Protein AF-A0A256XIT4-F1 (afdb_monomer_lite)

Structure (mmCIF, N/CA/C/O backbone):
data_AF-A0A256XIT4-F1
#
_entry.id   AF-A0A256XIT4-F1
#
loop_
_atom_site.group_PDB
_atom_site.id
_atom_site.type_symbol
_atom_site.label_atom_id
_atom_site.label_alt_id
_atom_site.label_comp_id
_atom_site.label_asym_id
_atom_site.label_entity_id
_atom_site.label_seq_id
_atom_site.pdbx_PDB_ins_code
_atom_site.Cartn_x
_atom_site.Cartn_y
_atom_site.Cartn_z
_atom_site.occupancy
_atom_site.B_iso_or_equiv
_atom_site.auth_seq_id
_atom_site.auth_comp_id
_atom_site.auth_asym_id
_atom_site.auth_atom_id
_atom_site.pdbx_PDB_model_num
ATOM 1 N N . MET A 1 1 ? -27.013 4.904 -1.531 1.00 36.28 1 MET A N 1
ATOM 2 C CA . MET A 1 1 ? -25.705 5.066 -0.856 1.00 36.28 1 MET A CA 1
ATOM 3 C C . MET A 1 1 ? -25.107 3.672 -0.719 1.00 36.28 1 MET A C 1
ATOM 5 O O . MET A 1 1 ? -25.588 2.905 0.099 1.00 36.28 1 MET A O 1
ATOM 9 N N . PHE A 1 2 ? -24.190 3.282 -1.606 1.00 31.86 2 PHE A N 1
ATOM 10 C CA . PHE A 1 2 ? -23.615 1.933 -1.599 1.00 31.86 2 PHE A CA 1
ATOM 11 C C . PHE A 1 2 ? -22.410 1.912 -0.648 1.00 31.86 2 PHE A C 1
ATOM 13 O O . PHE A 1 2 ? -21.353 2.438 -0.981 1.00 31.86 2 PHE A O 1
ATOM 20 N N . SER A 1 3 ? -22.602 1.360 0.552 1.00 32.78 3 SER A N 1
ATOM 21 C CA . SER A 1 3 ? -21.519 0.976 1.467 1.00 32.78 3 SER A CA 1
ATOM 22 C C . SER A 1 3 ? -20.902 -0.310 0.917 1.00 32.78 3 SER A C 1
ATOM 24 O O . SER A 1 3 ? -21.566 -1.347 0.857 1.00 32.78 3 SER A O 1
ATOM 26 N N . MET A 1 4 ? -19.667 -0.231 0.421 1.00 36.75 4 MET A N 1
ATOM 27 C CA . MET A 1 4 ? -18.914 -1.414 0.013 1.00 36.75 4 MET A CA 1
ATOM 28 C C . MET A 1 4 ? -18.073 -1.850 1.208 1.00 36.75 4 MET A C 1
ATOM 30 O O . MET A 1 4 ? -17.004 -1.295 1.457 1.00 36.75 4 MET A O 1
ATOM 34 N N . LYS A 1 5 ? -18.566 -2.847 1.949 1.00 43.72 5 LYS A N 1
ATOM 35 C CA . LYS A 1 5 ? -17.787 -3.516 2.993 1.00 43.72 5 LYS A CA 1
ATOM 36 C C . LYS A 1 5 ? -16.751 -4.410 2.324 1.00 43.72 5 LYS A C 1
ATOM 38 O O . LYS A 1 5 ? -17.087 -5.490 1.843 1.00 43.72 5 LYS A O 1
ATOM 43 N N . ALA A 1 6 ? -15.503 -3.958 2.276 1.00 42.97 6 ALA A N 1
ATOM 44 C CA . ALA A 1 6 ? -14.396 -4.793 1.838 1.00 42.97 6 ALA A CA 1
ATOM 45 C C . ALA A 1 6 ? -13.746 -5.429 3.072 1.00 42.97 6 ALA A C 1
ATOM 47 O O . ALA A 1 6 ? -13.273 -4.743 3.979 1.00 42.97 6 ALA A O 1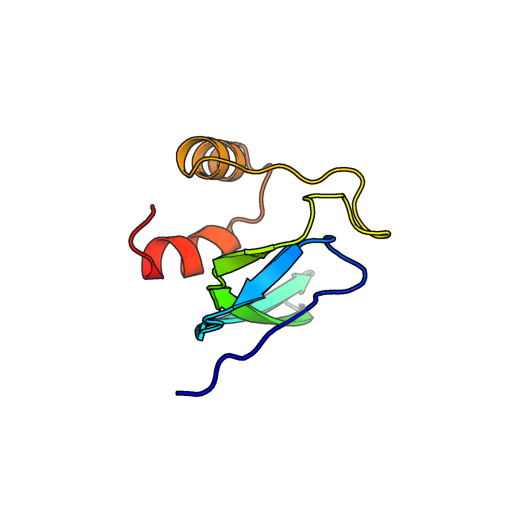
ATOM 48 N N . VAL A 1 7 ? -13.734 -6.758 3.104 1.00 45.78 7 VAL A N 1
ATOM 49 C CA . VAL A 1 7 ? -12.761 -7.511 3.895 1.00 45.78 7 VAL A CA 1
ATOM 50 C C . VAL A 1 7 ? -11.596 -7.750 2.944 1.00 45.78 7 VAL A C 1
ATOM 52 O O . VAL A 1 7 ? -11.830 -8.192 1.820 1.00 45.78 7 VAL A O 1
ATOM 55 N N . VAL A 1 8 ? -10.364 -7.435 3.349 1.00 51.97 8 VAL A N 1
ATOM 56 C CA . VAL A 1 8 ? -9.160 -7.777 2.570 1.00 51.97 8 VAL A CA 1
ATOM 57 C C . VAL A 1 8 ? -8.522 -9.016 3.208 1.00 51.97 8 VAL A C 1
ATOM 59 O O . VAL A 1 8 ? -7.581 -8.885 3.997 1.00 51.97 8 VAL A O 1
ATOM 62 N N . PRO A 1 9 ? -9.062 -10.228 2.959 1.00 38.22 9 PRO A N 1
ATOM 63 C CA . PRO A 1 9 ? -8.497 -11.450 3.508 1.00 38.22 9 PRO A CA 1
ATOM 64 C C . PRO A 1 9 ? -7.076 -11.647 2.969 1.00 38.22 9 PRO A C 1
ATOM 66 O O . PRO A 1 9 ? -6.833 -11.509 1.774 1.00 38.22 9 PRO A O 1
ATOM 69 N N . GLY A 1 10 ? -6.139 -11.945 3.870 1.00 45.69 10 GLY A N 1
ATOM 70 C CA . GLY A 1 10 ? -4.740 -12.226 3.536 1.00 45.69 10 GLY A CA 1
ATOM 71 C C . GLY A 1 10 ? -3.748 -11.105 3.846 1.00 45.69 10 GLY A C 1
ATOM 72 O O . GLY A 1 10 ? -2.581 -11.430 4.002 1.00 45.69 10 GLY A O 1
ATOM 73 N N . VAL A 1 11 ? -4.196 -9.851 4.031 1.00 57.41 11 VAL A N 1
ATOM 74 C CA . VAL A 1 11 ? -3.298 -8.680 4.198 1.00 57.41 11 VAL A CA 1
ATOM 75 C C . VAL A 1 11 ? -3.464 -7.985 5.558 1.00 57.41 11 VAL A C 1
ATOM 77 O O . VAL A 1 11 ? -2.480 -7.650 6.212 1.00 57.41 11 VAL A O 1
ATOM 80 N N . SER A 1 12 ? -4.704 -7.780 6.025 1.00 59.19 12 SER A N 1
ATOM 81 C CA . SER A 1 12 ? -4.983 -7.337 7.401 1.00 59.19 12 SER A CA 1
ATOM 82 C C . SER A 1 12 ? -6.398 -7.717 7.844 1.00 59.19 12 SER A C 1
ATOM 84 O O . SER A 1 12 ? -7.315 -7.759 7.029 1.00 59.19 12 SER A O 1
ATOM 86 N N . ALA A 1 13 ? -6.614 -7.974 9.137 1.00 75.19 13 ALA A N 1
ATOM 87 C CA . ALA A 1 13 ? -7.932 -8.349 9.672 1.00 75.19 13 ALA A CA 1
ATOM 88 C C . ALA A 1 13 ? -8.860 -7.140 9.957 1.00 75.19 13 ALA A C 1
ATOM 90 O O . ALA A 1 13 ? -9.700 -7.190 10.860 1.00 75.19 13 ALA A O 1
ATOM 91 N N . ILE A 1 14 ? -8.706 -6.048 9.197 1.00 85.50 14 ILE A N 1
ATOM 92 C CA . ILE A 1 14 ? -9.529 -4.835 9.294 1.00 85.50 14 ILE A CA 1
ATOM 93 C C . ILE A 1 14 ? -10.686 -4.915 8.298 1.00 85.50 14 ILE A C 1
ATOM 95 O O . ILE A 1 14 ? -10.507 -5.271 7.134 1.00 85.50 14 ILE A O 1
ATOM 99 N N . ILE A 1 15 ? -11.875 -4.533 8.760 1.00 85.25 15 ILE A N 1
ATOM 100 C CA . ILE A 1 15 ? -13.055 -4.333 7.919 1.00 85.25 15 ILE A CA 1
ATOM 101 C C . ILE A 1 15 ? -13.109 -2.854 7.551 1.00 85.25 15 ILE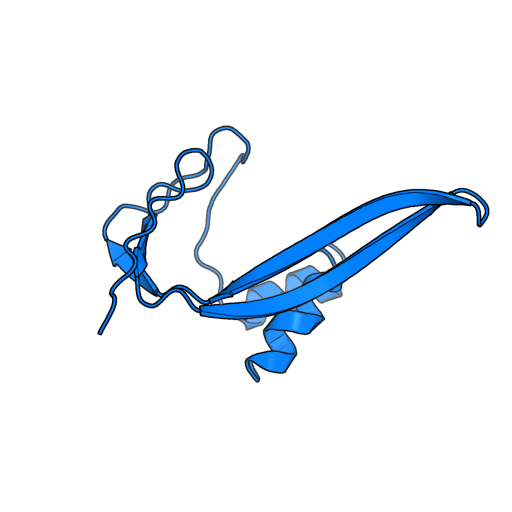 A C 1
ATOM 103 O O . ILE A 1 15 ? -13.045 -2.000 8.441 1.00 85.25 15 ILE A O 1
ATOM 107 N N . VAL A 1 16 ? -13.242 -2.547 6.261 1.00 87.56 16 VAL A N 1
ATOM 108 C CA . VAL A 1 16 ? -13.288 -1.162 5.775 1.00 87.56 16 VAL A CA 1
ATOM 109 C C . VAL A 1 16 ? -14.594 -0.836 5.051 1.00 87.56 16 VAL A C 1
ATOM 111 O O . VAL A 1 16 ? -15.243 -1.719 4.492 1.00 87.56 16 VAL A O 1
ATOM 114 N N . ASP A 1 17 ? -14.955 0.444 5.050 1.00 87.75 17 ASP A N 1
ATOM 115 C CA . ASP A 1 17 ? -16.085 1.020 4.313 1.00 87.75 17 ASP A CA 1
ATOM 116 C C . ASP A 1 17 ? -15.676 2.349 3.643 1.00 87.75 17 ASP A C 1
ATOM 118 O O . ASP A 1 17 ? -14.532 2.802 3.766 1.00 87.75 17 ASP A O 1
ATOM 122 N N . ASN A 1 18 ? -16.607 2.974 2.916 1.00 85.44 18 ASN A N 1
ATOM 123 C CA . ASN A 1 18 ? -16.432 4.216 2.164 1.00 85.44 18 ASN A CA 1
ATOM 124 C C . ASN A 1 18 ? -15.196 4.155 1.249 1.00 85.44 18 ASN A C 1
ATOM 126 O O . ASN A 1 18 ? -14.371 5.071 1.186 1.00 85.44 18 ASN A O 1
ATOM 130 N N . VAL A 1 19 ? -15.060 3.010 0.575 1.00 90.62 19 VAL A N 1
ATOM 131 C CA . VAL A 1 19 ? -13.953 2.710 -0.327 1.00 90.62 19 VAL A CA 1
ATOM 132 C C . VAL A 1 19 ? -14.092 3.562 -1.586 1.00 90.62 19 VAL A C 1
ATOM 134 O O . VAL A 1 19 ? -15.049 3.412 -2.345 1.00 90.62 19 VAL A O 1
ATOM 137 N N . ARG A 1 20 ? -13.116 4.433 -1.849 1.00 92.88 20 ARG A N 1
ATOM 138 C CA . ARG A 1 20 ? -13.069 5.256 -3.066 1.00 92.88 20 ARG A CA 1
ATOM 139 C C . ARG A 1 20 ? -11.723 5.151 -3.763 1.00 92.88 20 ARG A C 1
ATOM 141 O O . ARG A 1 20 ? -10.675 5.231 -3.129 1.00 92.88 20 ARG A O 1
ATOM 148 N N . LYS A 1 21 ? -11.739 5.025 -5.089 1.00 94.50 21 LYS A N 1
ATOM 149 C CA . LYS A 1 21 ? -10.518 5.066 -5.903 1.00 94.50 21 LYS A CA 1
ATOM 150 C C . LYS A 1 21 ? -9.890 6.460 -5.817 1.00 94.50 21 LYS A C 1
ATOM 152 O O . LYS A 1 21 ? -10.566 7.452 -6.080 1.00 94.50 21 LYS A O 1
ATOM 157 N N . ILE A 1 22 ? -8.604 6.528 -5.486 1.00 95.06 22 ILE A N 1
ATOM 158 C CA . ILE A 1 22 ? -7.836 7.779 -5.419 1.00 95.06 22 ILE A CA 1
ATOM 159 C C . ILE A 1 22 ? -7.052 7.977 -6.714 1.00 95.06 22 ILE A C 1
ATOM 161 O O . ILE A 1 22 ? -7.171 9.013 -7.369 1.00 95.06 22 ILE A O 1
ATOM 165 N N . GLU A 1 23 ? -6.227 6.995 -7.079 1.00 95.00 23 GLU A N 1
ATOM 166 C CA . GLU A 1 23 ? -5.242 7.152 -8.147 1.00 95.00 23 GLU A CA 1
ATOM 167 C C . GLU A 1 23 ? -4.938 5.833 -8.851 1.00 95.00 23 GLU A C 1
ATOM 169 O O . GLU A 1 23 ? -4.845 4.791 -8.196 1.00 95.00 23 GLU A O 1
ATOM 174 N N . LYS A 1 24 ? -4.745 5.898 -10.172 1.00 96.50 24 LYS A N 1
ATOM 175 C CA . LYS A 1 24 ? -4.192 4.804 -10.973 1.00 96.50 24 LYS A CA 1
ATOM 176 C C . LYS A 1 24 ? -2.788 5.199 -11.409 1.00 96.50 24 LYS A C 1
ATOM 178 O O . LYS A 1 24 ? -2.608 6.228 -12.049 1.00 96.50 24 LYS A O 1
ATOM 183 N N . ILE A 1 25 ? -1.817 4.359 -11.097 1.00 95.81 25 ILE A N 1
ATOM 184 C CA . ILE A 1 25 ? -0.411 4.599 -11.388 1.00 95.81 25 ILE A CA 1
ATOM 185 C C . ILE A 1 25 ? 0.072 3.500 -12.319 1.00 95.81 25 ILE A C 1
ATOM 187 O O . ILE A 1 25 ? -0.107 2.318 -12.033 1.00 95.81 25 ILE A O 1
ATOM 191 N N . ASP A 1 26 ? 0.682 3.917 -13.419 1.00 96.12 26 ASP A N 1
ATOM 192 C CA . ASP A 1 26 ? 1.423 3.036 -14.304 1.00 96.12 26 ASP A CA 1
ATOM 193 C C . ASP A 1 26 ? 2.892 3.017 -13.853 1.00 96.12 26 ASP A C 1
ATOM 195 O O . ASP A 1 26 ? 3.561 4.055 -13.855 1.00 96.12 26 ASP A O 1
ATOM 199 N N . LEU A 1 27 ? 3.362 1.864 -13.372 1.00 94.25 27 LEU A N 1
ATOM 200 C CA . LEU A 1 27 ? 4.733 1.664 -12.918 1.00 94.25 27 LEU A CA 1
ATOM 201 C C . LEU A 1 27 ? 5.433 0.670 -13.842 1.00 94.25 27 LEU A C 1
ATOM 203 O O . LEU A 1 27 ? 5.222 -0.540 -13.753 1.00 94.25 27 LEU A O 1
ATOM 207 N N . ILE A 1 28 ? 6.326 1.194 -14.675 1.00 95.00 28 ILE A N 1
ATOM 208 C CA . ILE A 1 28 ? 7.181 0.392 -15.547 1.00 95.00 28 ILE A CA 1
ATOM 209 C C . ILE A 1 28 ? 8.575 0.319 -14.929 1.00 95.00 28 ILE A C 1
ATOM 211 O O . ILE A 1 28 ? 9.227 1.343 -14.711 1.00 95.00 28 ILE A O 1
ATOM 215 N N . ILE A 1 29 ? 9.031 -0.898 -14.641 1.00 94.06 29 ILE A N 1
ATOM 216 C CA . ILE A 1 29 ? 10.392 -1.166 -14.176 1.00 94.06 29 ILE A CA 1
ATOM 217 C C . ILE A 1 29 ? 11.224 -1.574 -15.384 1.00 94.06 29 ILE A C 1
ATOM 219 O O . ILE A 1 29 ? 10.859 -2.494 -16.117 1.00 94.06 29 ILE A O 1
ATOM 223 N N . TYR A 1 30 ? 12.353 -0.897 -15.570 1.00 95.69 30 TYR A N 1
ATOM 224 C CA . TYR A 1 30 ? 13.277 -1.142 -16.670 1.00 95.69 30 TYR A CA 1
ATOM 225 C C . TYR A 1 30 ? 14.552 -1.830 -16.176 1.00 95.69 30 TYR A C 1
ATOM 227 O O . TYR A 1 30 ? 15.059 -1.508 -15.102 1.00 95.69 30 TYR A O 1
ATOM 235 N N . ASN A 1 31 ? 15.110 -2.711 -17.003 1.00 96.38 31 ASN A N 1
ATOM 236 C CA . ASN A 1 31 ? 16.469 -3.232 -16.895 1.00 96.38 31 ASN A CA 1
ATOM 237 C C . ASN A 1 31 ? 17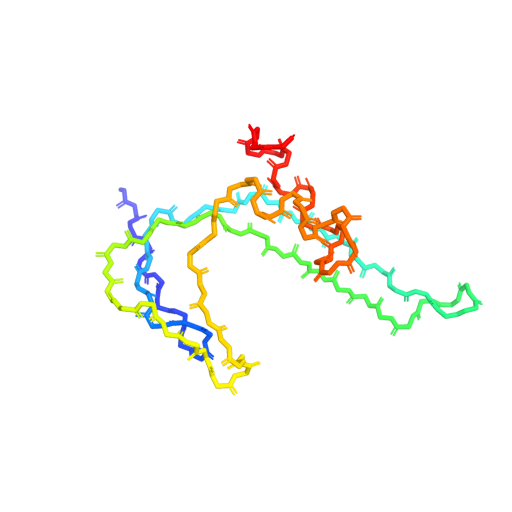.214 -2.883 -18.189 1.00 96.38 31 ASN A C 1
ATOM 239 O O . ASN A 1 31 ? 16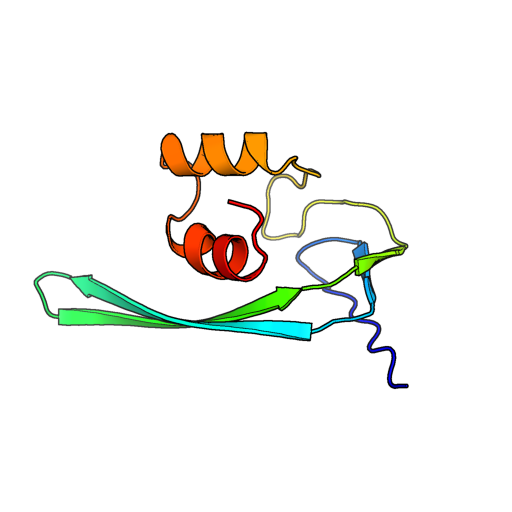.754 -3.235 -19.271 1.00 96.38 31 ASN A O 1
ATOM 243 N N . ASN A 1 32 ? 18.327 -2.148 -18.111 1.00 95.69 32 ASN A N 1
ATOM 244 C CA . ASN A 1 32 ? 19.092 -1.705 -19.288 1.00 95.69 32 ASN A CA 1
ATOM 245 C C . ASN A 1 32 ? 18.225 -1.071 -20.399 1.00 95.69 32 ASN A C 1
ATOM 247 O O . ASN A 1 32 ? 18.375 -1.384 -21.577 1.00 95.69 32 ASN A O 1
ATOM 251 N N . LYS A 1 33 ? 17.305 -0.170 -20.017 1.00 93.81 33 LYS A N 1
ATOM 252 C CA . LYS A 1 33 ? 16.315 0.497 -20.896 1.00 93.81 33 LYS A CA 1
ATOM 253 C C . LYS A 1 33 ? 15.251 -0.421 -21.520 1.00 93.81 33 LYS A C 1
ATOM 255 O O . LYS A 1 33 ? 14.394 0.080 -22.240 1.00 93.81 33 LYS A O 1
ATOM 260 N N . GLN A 1 34 ? 15.244 -1.716 -21.216 1.00 96.12 34 GLN A N 1
ATOM 261 C CA . GLN A 1 34 ? 14.174 -2.631 -21.613 1.00 96.12 34 GLN A CA 1
ATOM 262 C C . GLN A 1 34 ? 13.148 -2.758 -20.479 1.00 96.12 34 GLN A C 1
ATOM 264 O O . GLN A 1 34 ? 13.551 -2.964 -19.332 1.00 96.12 34 GLN A O 1
ATOM 269 N N . PRO A 1 35 ? 11.840 -2.609 -20.745 1.00 95.69 35 PRO A N 1
ATOM 270 C CA . PRO A 1 35 ? 10.821 -2.812 -19.722 1.00 95.69 35 PRO A CA 1
ATOM 271 C C . PRO A 1 35 ? 10.791 -4.293 -19.331 1.00 95.69 35 PRO A C 1
ATOM 273 O O . PRO A 1 35 ? 10.606 -5.158 -20.181 1.00 95.69 35 PRO A O 1
ATOM 276 N N . VAL A 1 36 ? 10.990 -4.584 -18.046 1.00 97.50 36 VAL A N 1
ATOM 277 C CA . VAL A 1 36 ? 10.950 -5.956 -17.506 1.00 97.50 36 VAL A CA 1
ATOM 278 C C . VAL A 1 36 ? 9.665 -6.236 -16.745 1.00 97.50 36 VAL A C 1
ATOM 280 O O . VAL A 1 36 ? 9.182 -7.363 -16.755 1.00 97.50 36 VAL A O 1
ATOM 283 N N . TYR A 1 37 ? 9.082 -5.209 -16.126 1.00 96.38 37 TYR A N 1
ATOM 284 C CA . TYR A 1 37 ? 7.797 -5.320 -15.451 1.00 96.38 37 TYR A CA 1
ATOM 285 C C . TYR A 1 37 ? 6.932 -4.107 -15.743 1.00 96.38 37 TYR A C 1
ATOM 287 O O . TYR A 1 37 ? 7.417 -2.975 -15.768 1.00 96.38 37 TYR A O 1
ATOM 295 N N . HIS A 1 38 ? 5.639 -4.358 -15.900 1.00 95.31 38 HIS A N 1
ATOM 296 C CA . HIS A 1 38 ? 4.614 -3.338 -16.041 1.00 95.31 38 HIS A CA 1
ATOM 297 C C . HIS A 1 38 ? 3.524 -3.606 -15.011 1.00 95.31 38 HIS A C 1
ATOM 299 O O . HIS A 1 38 ? 2.812 -4.606 -15.088 1.00 95.31 38 HIS A O 1
ATOM 305 N N . PHE A 1 39 ? 3.426 -2.728 -14.019 1.00 95.25 39 PHE A N 1
ATOM 306 C CA . PHE A 1 39 ? 2.424 -2.811 -12.968 1.00 95.25 39 PHE A CA 1
ATOM 307 C C . PHE A 1 39 ? 1.412 -1.686 -13.121 1.00 95.25 39 PHE A C 1
ATOM 309 O O . PHE A 1 39 ? 1.774 -0.518 -13.262 1.00 95.25 39 PHE A O 1
ATOM 316 N N . ILE A 1 40 ? 0.134 -2.030 -12.987 1.00 95.75 40 ILE A N 1
ATOM 317 C CA . ILE A 1 40 ? -0.929 -1.053 -12.777 1.00 95.75 40 ILE A CA 1
ATOM 318 C C . ILE A 1 40 ? -1.294 -1.072 -11.298 1.00 95.75 40 ILE A C 1
ATOM 320 O O . ILE A 1 40 ? -1.888 -2.027 -10.802 1.00 95.75 40 ILE A O 1
ATOM 324 N N . ILE A 1 41 ? -0.941 -0.003 -10.590 1.00 94.06 41 ILE A N 1
ATOM 325 C CA . ILE A 1 41 ? -1.222 0.150 -9.162 1.00 94.06 41 ILE A CA 1
ATOM 326 C C . ILE A 1 41 ? -2.455 1.035 -9.008 1.00 94.06 41 ILE A C 1
ATOM 328 O O . ILE A 1 41 ? -2.452 2.204 -9.400 1.00 94.06 41 ILE A O 1
ATOM 332 N N . ILE A 1 42 ? -3.516 0.489 -8.416 1.00 94.81 42 ILE A N 1
ATOM 333 C CA . ILE A 1 42 ? -4.749 1.228 -8.131 1.00 94.81 42 ILE A CA 1
ATOM 334 C C . ILE A 1 42 ? -4.842 1.463 -6.628 1.00 94.81 42 ILE A C 1
ATOM 336 O O . ILE A 1 42 ? -4.909 0.523 -5.843 1.00 94.81 42 ILE A O 1
ATOM 340 N N . ASN A 1 43 ? -4.866 2.732 -6.233 1.00 93.19 43 ASN A N 1
ATOM 341 C CA . ASN A 1 43 ? -4.956 3.142 -4.838 1.00 93.19 43 ASN A CA 1
ATOM 342 C C . ASN A 1 43 ? -6.410 3.422 -4.462 1.00 93.19 43 ASN A C 1
ATOM 344 O O . ASN A 1 43 ? -7.101 4.171 -5.162 1.00 93.19 43 ASN A O 1
ATOM 348 N N . TYR A 1 44 ? -6.839 2.894 -3.319 1.00 92.81 44 TYR A N 1
ATOM 349 C CA . TYR A 1 44 ? -8.150 3.152 -2.732 1.00 92.81 44 TYR A CA 1
ATOM 350 C C . TYR A 1 44 ? -7.991 3.811 -1.361 1.00 92.81 44 TYR A C 1
ATOM 352 O O . TYR A 1 44 ? -7.152 3.395 -0.566 1.00 92.81 44 TYR A O 1
ATOM 360 N N . LEU A 1 45 ? -8.802 4.834 -1.080 1.00 92.38 45 LEU A N 1
ATOM 361 C CA . LEU A 1 45 ? -9.018 5.318 0.280 1.00 92.38 45 LEU A CA 1
ATOM 362 C C . LEU A 1 45 ? -10.138 4.487 0.876 1.00 92.38 45 LEU A C 1
ATOM 364 O O . LEU A 1 45 ? -11.185 4.364 0.246 1.00 92.38 45 LEU A O 1
ATOM 368 N N . ALA A 1 46 ? -9.940 3.976 2.080 1.00 90.75 46 ALA A N 1
ATOM 369 C CA . ALA A 1 46 ? -10.965 3.260 2.813 1.00 90.75 46 ALA A CA 1
ATOM 370 C C . ALA A 1 46 ? -10.899 3.644 4.291 1.00 90.75 46 ALA A C 1
ATOM 372 O O . ALA A 1 46 ? -9.839 4.030 4.790 1.00 90.75 46 ALA A O 1
ATOM 373 N N . TYR A 1 47 ? -12.031 3.547 4.978 1.00 88.88 47 TYR A N 1
ATOM 374 C CA . TYR A 1 47 ? -12.157 3.907 6.384 1.00 88.88 47 TYR A CA 1
ATOM 375 C C . TYR A 1 47 ? -12.373 2.641 7.213 1.00 88.88 47 TYR A C 1
ATOM 377 O O . TYR A 1 47 ? -13.274 1.866 6.887 1.00 88.88 47 TYR A O 1
ATOM 385 N N . PRO A 1 48 ? -11.573 2.398 8.264 1.00 90.19 48 PRO A N 1
ATOM 386 C CA . PRO A 1 48 ? -11.761 1.233 9.117 1.00 90.19 48 PRO A CA 1
ATOM 387 C C . PRO A 1 48 ? -13.072 1.362 9.900 1.00 90.19 48 PRO A C 1
ATOM 389 O O . PRO A 1 48 ? -13.310 2.373 10.556 1.00 90.19 48 PRO A O 1
ATOM 392 N N . VAL A 1 49 ? -13.910 0.328 9.847 1.00 92.12 49 VAL A N 1
ATOM 393 C CA . VAL A 1 49 ? -15.202 0.267 10.559 1.00 92.12 49 VAL A CA 1
ATOM 394 C C . VAL A 1 49 ? -15.296 -0.912 11.528 1.00 92.12 49 VAL A C 1
ATOM 396 O O . VAL A 1 49 ? -16.295 -1.071 12.223 1.00 92.12 49 VAL A O 1
ATOM 399 N N . GLY A 1 50 ? -14.263 -1.752 11.589 1.00 88.25 50 GLY A N 1
ATOM 400 C CA . GLY A 1 50 ? -14.202 -2.871 12.519 1.00 88.25 50 GLY A CA 1
ATOM 401 C C . GLY A 1 50 ? -13.000 -3.778 12.282 1.00 88.25 50 GLY A C 1
ATOM 402 O O . GLY A 1 50 ? -12.109 -3.476 11.487 1.00 88.25 50 GLY A O 1
ATOM 403 N N . GLY A 1 51 ? -13.001 -4.919 12.969 1.00 87.69 51 GLY A N 1
ATOM 404 C CA . GLY A 1 51 ? -11.885 -5.862 12.960 1.00 87.69 51 GLY A CA 1
ATOM 405 C C . GLY A 1 51 ? -10.757 -5.462 13.915 1.00 87.69 51 GLY A C 1
ATOM 406 O O . GLY A 1 51 ? -10.897 -4.549 14.729 1.00 87.69 51 GLY A O 1
ATOM 407 N N . LYS A 1 52 ? -9.634 -6.178 13.840 1.00 84.94 52 LYS A N 1
ATOM 408 C CA . LYS A 1 52 ? -8.419 -5.892 14.620 1.00 84.94 52 LYS A CA 1
ATOM 409 C C . LYS A 1 52 ? -7.235 -5.851 13.665 1.00 84.94 52 LYS A C 1
ATOM 411 O O . LYS A 1 52 ? -7.092 -6.743 12.836 1.00 84.94 52 LYS A O 1
ATOM 416 N N . LEU A 1 53 ? -6.387 -4.829 13.779 1.00 85.44 53 LEU A N 1
ATOM 417 C CA . LEU A 1 53 ? -5.161 -4.761 12.988 1.00 85.44 53 LEU A CA 1
ATOM 418 C C . LEU A 1 53 ? -4.284 -5.978 13.317 1.00 85.44 53 LEU A C 1
ATOM 420 O O . LEU A 1 53 ? -3.967 -6.226 14.479 1.00 85.44 53 LEU A O 1
ATOM 424 N N . LYS A 1 54 ? -3.933 -6.740 12.287 1.00 86.00 54 LYS A N 1
ATOM 425 C CA . LYS A 1 54 ? -3.054 -7.907 12.354 1.00 86.00 54 LYS A CA 1
ATOM 426 C C . LYS A 1 54 ? -2.346 -8.029 11.012 1.00 86.00 54 LYS A C 1
ATOM 428 O O . LYS A 1 54 ? -2.977 -7.757 9.992 1.00 86.00 54 LYS A O 1
ATOM 433 N N . ALA A 1 55 ? -1.083 -8.440 11.031 1.00 84.75 55 ALA A N 1
ATOM 434 C CA . ALA A 1 55 ? -0.344 -8.761 9.820 1.00 84.75 55 ALA A CA 1
ATOM 435 C C . ALA A 1 55 ? -1.024 -9.883 9.021 1.00 84.75 55 ALA A C 1
ATOM 437 O O . ALA A 1 55 ? -1.588 -10.824 9.595 1.00 84.75 55 ALA A O 1
ATOM 438 N N . GLY A 1 56 ? -0.988 -9.737 7.700 1.00 82.06 56 GLY A N 1
ATOM 439 C CA . GLY A 1 56 ? -1.380 -10.753 6.734 1.00 82.06 56 GLY A CA 1
ATOM 440 C C . GLY A 1 56 ? -0.419 -11.938 6.705 1.00 82.06 56 GLY A C 1
ATOM 441 O O . GLY A 1 56 ? 0.602 -11.944 7.385 1.00 82.06 56 GLY A O 1
ATOM 442 N N . SER A 1 57 ? -0.729 -12.955 5.904 1.00 82.31 57 SER A N 1
ATOM 443 C CA . SER A 1 57 ? 0.178 -14.100 5.712 1.00 82.31 57 SER A CA 1
ATOM 444 C C . SER A 1 57 ? 1.425 -13.743 4.899 1.00 82.31 57 SER A C 1
ATOM 446 O O . SER A 1 57 ? 2.410 -14.473 4.928 1.00 82.31 57 SER A O 1
ATOM 448 N N . ASP A 1 58 ? 1.367 -12.641 4.157 1.00 82.62 58 ASP A N 1
ATOM 449 C CA . ASP A 1 58 ? 2.416 -12.100 3.294 1.00 82.62 58 ASP A CA 1
ATOM 450 C C . ASP A 1 58 ? 3.209 -10.952 3.947 1.00 82.62 58 ASP A C 1
ATOM 452 O O . ASP A 1 58 ? 4.106 -10.384 3.324 1.00 82.62 58 ASP A O 1
ATOM 456 N N . ALA A 1 59 ? 2.899 -10.614 5.203 1.00 84.81 59 ALA A N 1
ATOM 457 C CA . ALA A 1 59 ? 3.517 -9.519 5.938 1.00 84.81 59 ALA A CA 1
ATOM 458 C C . ALA A 1 59 ? 4.023 -9.989 7.308 1.00 84.81 59 ALA A C 1
ATOM 460 O O . ALA A 1 59 ? 3.364 -10.754 8.007 1.00 84.81 59 ALA A O 1
ATOM 461 N N . SER A 1 60 ? 5.190 -9.495 7.721 1.00 88.25 60 SER A N 1
ATOM 462 C CA . SER A 1 60 ? 5.757 -9.799 9.041 1.00 88.25 60 SER A CA 1
ATOM 463 C C . SER A 1 60 ? 5.131 -8.982 10.175 1.00 88.25 60 SER A C 1
ATOM 465 O O . SER A 1 60 ? 5.134 -9.434 11.317 1.00 88.25 60 SER A O 1
ATOM 467 N N . ASP A 1 61 ? 4.603 -7.791 9.878 1.00 87.06 61 ASP A N 1
ATOM 468 C CA . ASP A 1 61 ? 4.006 -6.881 10.858 1.00 87.06 61 ASP A CA 1
ATOM 469 C C . ASP A 1 61 ? 2.934 -5.983 10.211 1.00 87.06 61 ASP A C 1
ATOM 471 O O . ASP A 1 61 ? 2.892 -5.818 8.989 1.00 87.06 61 ASP A O 1
ATOM 475 N N . ALA A 1 62 ? 2.060 -5.396 11.031 1.00 86.25 62 ALA A N 1
ATOM 476 C CA . ALA A 1 62 ? 1.092 -4.389 10.616 1.00 86.25 62 ALA A CA 1
ATOM 477 C C . ALA A 1 62 ? 0.872 -3.349 11.722 1.00 86.25 62 ALA A C 1
ATOM 479 O O . ALA A 1 62 ? 0.451 -3.674 12.832 1.00 86.25 62 ALA A O 1
ATOM 480 N N . LYS A 1 63 ? 1.089 -2.070 11.389 1.00 88.38 63 LYS A N 1
ATOM 481 C CA . LYS A 1 63 ? 1.029 -0.950 12.336 1.00 88.38 63 LYS A CA 1
ATOM 482 C C . LYS A 1 63 ? 0.214 0.219 11.779 1.00 88.38 63 LYS A C 1
ATOM 484 O O . LYS A 1 63 ? 0.334 0.569 10.607 1.00 88.38 63 LYS A O 1
ATOM 489 N N . TRP A 1 64 ? -0.560 0.876 12.642 1.00 89.06 64 TRP A N 1
ATOM 490 C CA . TRP A 1 64 ? -1.074 2.217 12.361 1.00 89.06 64 TRP A CA 1
ATOM 491 C C . TRP A 1 64 ? 0.070 3.229 12.420 1.00 89.06 64 TRP A C 1
ATOM 493 O O . TRP A 1 64 ? 0.782 3.307 13.421 1.00 89.06 64 TRP A O 1
ATOM 503 N N . MET A 1 65 ? 0.242 4.007 11.357 1.00 90.50 65 MET A N 1
ATOM 504 C CA . MET A 1 65 ? 1.311 4.998 11.257 1.00 90.50 65 MET A CA 1
ATOM 505 C C . MET A 1 65 ? 0.734 6.391 11.048 1.00 90.50 65 MET A C 1
ATOM 507 O O . MET A 1 65 ? -0.214 6.589 10.286 1.00 90.50 65 MET A O 1
ATOM 511 N N . SER A 1 66 ? 1.341 7.369 11.704 1.00 93.44 66 SER A N 1
ATOM 512 C CA . SER A 1 66 ? 1.110 8.779 11.429 1.00 93.44 66 SER A CA 1
ATOM 513 C C . SER A 1 66 ? 1.693 9.176 10.069 1.00 93.44 66 SER A C 1
ATOM 515 O O . SER A 1 66 ? 2.654 8.588 9.567 1.00 93.44 66 SER A O 1
ATOM 517 N N . ILE A 1 67 ? 1.162 10.254 9.490 1.00 92.56 67 ILE A N 1
ATOM 518 C CA . ILE A 1 67 ? 1.680 10.814 8.233 1.00 92.56 67 ILE A CA 1
ATOM 519 C C . ILE A 1 67 ? 3.157 11.216 8.354 1.00 92.56 67 ILE A C 1
ATOM 521 O O . ILE A 1 67 ? 3.913 11.064 7.396 1.00 92.56 67 ILE A O 1
ATOM 525 N N . LYS A 1 68 ? 3.590 11.688 9.530 1.00 93.44 68 LYS A N 1
ATOM 526 C CA . LYS A 1 68 ? 4.995 12.021 9.795 1.00 93.44 68 LYS A CA 1
ATOM 527 C C . LYS A 1 68 ? 5.892 10.784 9.699 1.00 93.44 68 LYS A C 1
ATOM 529 O O . LYS A 1 68 ? 6.870 10.823 8.961 1.00 93.44 68 LYS A O 1
ATOM 534 N N . GLU A 1 69 ? 5.529 9.684 10.364 1.00 92.94 69 GLU A N 1
ATOM 535 C CA . GLU A 1 69 ? 6.296 8.430 10.283 1.00 92.94 69 GLU A CA 1
ATOM 536 C C . GLU A 1 69 ? 6.391 7.923 8.834 1.00 92.94 69 GLU A C 1
ATOM 538 O O . GLU A 1 69 ? 7.458 7.497 8.394 1.00 92.94 69 GLU A O 1
ATOM 543 N N . ILE A 1 70 ? 5.305 8.027 8.058 1.00 91.88 70 ILE A N 1
ATOM 544 C CA . ILE A 1 70 ? 5.303 7.648 6.636 1.00 91.88 70 ILE A CA 1
ATOM 545 C C . ILE A 1 70 ? 6.262 8.536 5.824 1.00 91.88 70 ILE A C 1
ATOM 547 O O . ILE A 1 70 ? 7.052 8.016 5.033 1.00 91.88 70 ILE A O 1
ATOM 551 N N . LYS A 1 71 ? 6.234 9.865 6.018 1.00 92.38 71 LYS A N 1
ATOM 552 C CA . LYS A 1 71 ? 7.177 10.793 5.360 1.00 92.38 71 LYS A CA 1
ATOM 553 C C . LYS A 1 71 ? 8.626 10.420 5.678 1.00 92.38 71 LYS A C 1
ATOM 555 O O . LYS A 1 71 ? 9.452 10.373 4.765 1.00 92.38 71 LYS A O 1
ATOM 560 N N . ASP A 1 72 ? 8.915 10.111 6.938 1.00 95.12 72 ASP A N 1
ATOM 561 C CA . ASP A 1 72 ? 10.257 9.741 7.389 1.00 95.12 72 ASP A CA 1
ATOM 562 C C . ASP A 1 72 ? 10.744 8.447 6.723 1.00 95.12 72 ASP A C 1
ATOM 564 O O . ASP A 1 72 ? 11.882 8.397 6.250 1.00 95.12 72 ASP A O 1
ATOM 568 N N . LEU A 1 73 ? 9.885 7.427 6.601 1.00 93.56 73 LEU A N 1
ATOM 569 C CA . LEU A 1 73 ? 10.224 6.190 5.888 1.00 93.56 73 LEU A CA 1
ATOM 570 C C . LEU A 1 73 ? 10.525 6.435 4.407 1.00 93.56 73 LEU A C 1
ATOM 572 O O . LEU A 1 73 ? 11.503 5.904 3.879 1.00 93.56 73 LEU A O 1
ATOM 576 N N . ILE A 1 74 ? 9.718 7.258 3.733 1.00 93.06 74 ILE A N 1
ATOM 577 C CA . ILE A 1 74 ? 9.944 7.583 2.320 1.00 93.06 74 ILE A CA 1
ATOM 578 C C . ILE A 1 74 ? 11.267 8.346 2.148 1.00 93.06 74 ILE A C 1
ATOM 580 O O . ILE A 1 74 ? 12.025 8.059 1.220 1.00 93.06 74 ILE A O 1
ATOM 584 N N . ASN A 1 75 ? 11.565 9.301 3.033 1.00 93.25 75 ASN A N 1
ATOM 585 C CA . ASN A 1 75 ? 12.802 10.087 2.986 1.00 93.25 75 ASN A CA 1
ATOM 586 C C . ASN A 1 75 ? 14.046 9.224 3.239 1.00 93.25 75 ASN A C 1
ATOM 588 O O . ASN A 1 75 ? 15.068 9.417 2.584 1.00 93.25 75 ASN A O 1
ATOM 592 N N . LYS A 1 7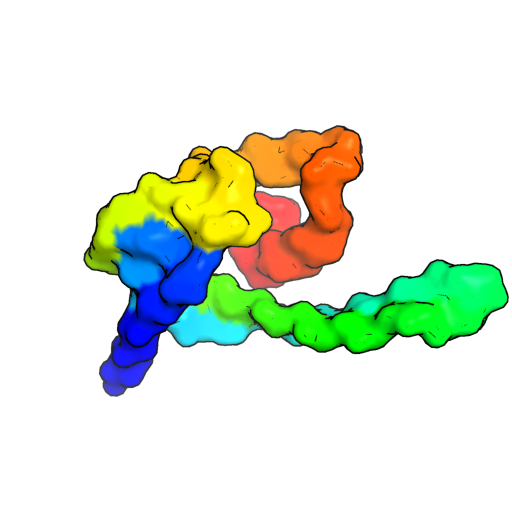6 ? 13.936 8.227 4.123 1.00 95.88 76 LYS A N 1
ATOM 593 C CA . LYS A 1 76 ? 14.981 7.224 4.380 1.00 95.88 76 LYS A CA 1
ATOM 594 C C . LYS A 1 76 ? 15.077 6.142 3.292 1.00 95.88 76 LYS A C 1
ATOM 596 O O . LYS A 1 76 ? 15.872 5.223 3.434 1.00 95.88 76 LYS A O 1
ATOM 601 N N . ASN A 1 77 ? 14.283 6.230 2.217 1.00 93.19 77 ASN A N 1
ATOM 602 C CA . ASN A 1 77 ? 14.147 5.204 1.173 1.00 93.19 77 ASN A CA 1
ATOM 603 C C . ASN A 1 77 ? 13.743 3.811 1.707 1.00 93.19 77 ASN A C 1
ATOM 605 O O . ASN A 1 77 ? 13.991 2.805 1.052 1.00 93.19 77 ASN A O 1
ATOM 609 N N . MET A 1 78 ? 13.097 3.753 2.875 1.00 91.19 78 MET A N 1
ATOM 610 C CA . MET A 1 78 ? 12.573 2.522 3.484 1.00 91.19 78 MET A CA 1
ATOM 611 C C . MET A 1 78 ? 11.132 2.216 3.054 1.00 91.19 78 MET A C 1
ATOM 613 O O . MET A 1 78 ? 10.601 1.158 3.371 1.00 91.19 78 MET A O 1
ATOM 617 N N . ALA A 1 79 ? 10.491 3.140 2.336 1.00 89.94 79 ALA A N 1
ATOM 618 C CA . ALA A 1 79 ? 9.190 2.944 1.714 1.00 89.94 79 ALA A CA 1
ATOM 619 C C . ALA A 1 79 ? 9.251 3.305 0.218 1.00 89.94 79 ALA A C 1
ATOM 621 O O . ALA A 1 79 ? 9.993 4.222 -0.161 1.00 89.94 79 ALA A O 1
ATOM 622 N N . PRO A 1 80 ? 8.459 2.643 -0.648 1.00 89.19 80 PRO A N 1
ATOM 623 C CA . PRO A 1 80 ? 8.416 2.961 -2.069 1.00 89.19 80 PRO A CA 1
ATOM 624 C C . PRO A 1 80 ? 8.054 4.430 -2.318 1.00 89.19 80 PRO A C 1
ATOM 626 O O . PRO A 1 80 ? 7.007 4.916 -1.886 1.00 89.19 80 PRO A O 1
ATOM 629 N N . LYS A 1 81 ? 8.885 5.142 -3.092 1.00 90.94 81 LYS A N 1
ATOM 630 C CA . LYS A 1 81 ? 8.662 6.564 -3.430 1.00 90.94 81 LYS A CA 1
ATOM 631 C C . LYS A 1 81 ? 7.327 6.814 -4.134 1.00 90.94 81 LYS A C 1
ATOM 633 O O . LYS A 1 81 ? 6.806 7.926 -4.067 1.00 90.94 81 LYS A O 1
ATOM 638 N N . ILE A 1 82 ? 6.763 5.785 -4.770 1.00 91.75 82 ILE A N 1
ATOM 639 C CA . ILE A 1 82 ? 5.482 5.853 -5.473 1.00 91.75 82 ILE A CA 1
ATOM 640 C C . ILE A 1 82 ? 4.311 6.217 -4.548 1.00 91.75 82 ILE A C 1
ATOM 642 O O . ILE A 1 82 ? 3.355 6.848 -4.996 1.00 91.75 82 ILE A O 1
ATOM 646 N N . LEU A 1 83 ? 4.426 5.942 -3.240 1.00 91.00 83 LEU A N 1
ATOM 647 C CA . LEU A 1 83 ? 3.433 6.333 -2.234 1.00 91.00 83 LEU A CA 1
ATOM 648 C C . LEU A 1 83 ? 3.242 7.851 -2.137 1.00 91.00 83 LEU A C 1
ATOM 650 O O . LEU A 1 83 ? 2.186 8.306 -1.699 1.00 91.00 83 LEU A O 1
ATOM 654 N N . LYS A 1 84 ? 4.211 8.661 -2.591 1.00 93.88 84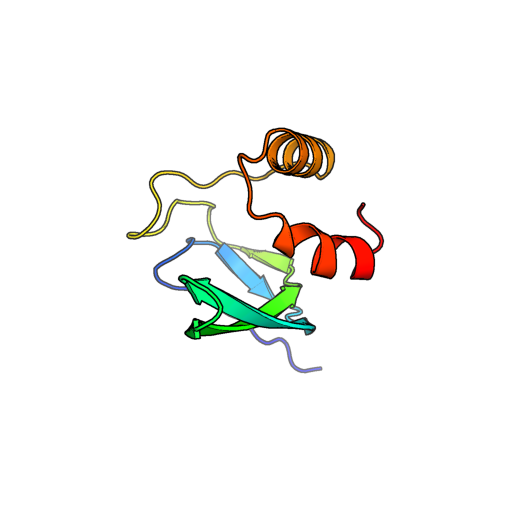 LYS A N 1
ATOM 655 C CA . LYS A 1 84 ? 4.054 10.121 -2.602 1.00 93.88 84 LYS A CA 1
ATOM 656 C C . LYS A 1 84 ? 2.885 10.582 -3.475 1.00 93.88 84 LYS A C 1
ATOM 658 O O . LYS A 1 84 ? 2.291 11.612 -3.177 1.00 93.88 84 LYS A O 1
ATOM 663 N N . ILE A 1 85 ? 2.560 9.846 -4.537 1.00 94.81 85 ILE A N 1
ATOM 664 C CA . ILE A 1 85 ? 1.523 10.235 -5.500 1.00 94.81 85 ILE A CA 1
ATOM 665 C C . ILE A 1 85 ? 0.128 10.252 -4.846 1.00 94.81 85 ILE A C 1
ATOM 667 O O . ILE A 1 85 ? -0.474 11.328 -4.790 1.00 94.81 85 ILE A O 1
ATOM 671 N N . PRO A 1 86 ? -0.398 9.136 -4.293 1.00 94.19 86 PRO A N 1
ATOM 672 C CA . PRO A 1 86 ? -1.717 9.150 -3.664 1.00 94.19 86 PRO A CA 1
ATOM 673 C C . PRO A 1 86 ? -1.761 10.049 -2.422 1.00 94.19 86 PRO A C 1
ATOM 675 O O . PRO A 1 86 ? -2.773 10.703 -2.185 1.00 94.19 86 PRO A O 1
ATOM 678 N N . LEU A 1 87 ? -0.668 10.147 -1.657 1.00 93.50 87 LEU A N 1
ATOM 679 C CA . LEU A 1 87 ? -0.613 10.996 -0.463 1.00 93.50 87 LEU A CA 1
ATOM 680 C C . LEU A 1 87 ? -0.717 12.495 -0.790 1.00 93.50 87 LEU A C 1
ATOM 682 O O . LEU A 1 87 ? -1.429 13.218 -0.094 1.00 93.50 87 LEU A O 1
ATOM 686 N N . ARG A 1 88 ? -0.070 12.958 -1.869 1.00 95.12 88 ARG A N 1
ATOM 687 C CA . ARG A 1 88 ? -0.222 14.339 -2.363 1.00 95.12 88 ARG A CA 1
ATOM 688 C C . ARG A 1 88 ? -1.635 14.607 -2.860 1.00 95.12 88 ARG A C 1
ATOM 690 O O . ARG A 1 88 ? -2.193 15.652 -2.561 1.00 95.12 88 ARG A O 1
ATOM 697 N N . LYS A 1 89 ? -2.250 13.643 -3.553 1.00 95.19 89 LYS A N 1
ATOM 698 C CA . LYS A 1 89 ? -3.640 13.760 -4.026 1.00 95.19 89 LYS A CA 1
ATOM 699 C C . LYS A 1 89 ? -4.660 13.871 -2.889 1.00 95.19 89 LYS A C 1
ATOM 701 O O . LYS A 1 89 ? -5.738 14.425 -3.080 1.00 95.19 89 LYS A O 1
ATOM 706 N N . LEU A 1 90 ? -4.318 13.353 -1.711 1.00 94.00 90 LEU A N 1
ATOM 707 C CA . LEU A 1 90 ? -5.096 13.498 -0.480 1.00 94.00 90 LEU A CA 1
ATOM 708 C C . LEU A 1 90 ? -4.703 14.729 0.358 1.00 94.00 90 LEU A C 1
ATOM 710 O O . LEU A 1 90 ? -5.259 14.904 1.438 1.00 94.00 90 LEU A O 1
ATOM 714 N N . ASN A 1 91 ? -3.771 15.568 -0.109 1.00 95.31 91 ASN A N 1
ATOM 715 C CA . ASN A 1 91 ? -3.218 16.715 0.623 1.00 95.31 91 ASN A CA 1
ATOM 716 C C . ASN A 1 91 ? -2.598 16.345 1.986 1.00 95.31 91 ASN A C 1
ATOM 718 O O . ASN A 1 91 ? -2.651 17.125 2.935 1.00 95.31 91 ASN A O 1
ATOM 722 N N . LEU A 1 92 ? -2.017 15.146 2.103 1.00 90.25 92 LEU A N 1
ATOM 723 C CA . LEU A 1 92 ? -1.389 14.674 3.344 1.00 90.25 92 LEU A CA 1
ATOM 724 C C . LEU A 1 92 ? 0.106 15.005 3.404 1.00 90.25 92 LEU A C 1
ATOM 726 O O . LEU A 1 92 ? 0.678 15.108 4.494 1.00 90.25 92 LEU A O 1
ATOM 730 N N . ILE A 1 93 ? 0.765 15.153 2.249 1.00 88.44 93 ILE A N 1
ATOM 731 C CA . ILE A 1 93 ? 2.209 15.404 2.181 1.00 88.44 93 ILE A CA 1
ATOM 732 C C . ILE A 1 93 ? 2.607 16.520 1.234 1.00 88.44 93 ILE A C 1
ATOM 734 O O . ILE A 1 93 ? 1.964 16.672 0.174 1.00 88.44 93 ILE A O 1
#

pLDDT: mean 85.26, std 16.83, range [31.86, 97.5]

Radius of gyration: 15.33 Å; chains: 1; bounding box: 45×31×36 Å

Sequence (93 aa):
MFSMKAVVPGVSAIIVDNVRKIEKIDLIIYNNKQPVYHFIIINYLAYPVGGKLKAGSDASDAKWMSIKEIKDLINKNMAPKILKIPLRKLNLI

Secondary structure (DSSP, 8-state):
-----EE-TTTEEEEEEEEEEEEEEEEEEEETTEEEEEEEEEEEEEEEEEEEEEE-TT-S------HHHHHHHHHTT-S-GGGHHHHHHTT--

Foldseek 3Di:
DDWDFDQPAQAWFFTWTPKDWQDWDWDFDDDPNHTPDTDTDIDIDTHTDDTDGAGGPPDPGGDDDDLVVVVVCVVVVVDDVVVVVSCVSVVSD